Protein AF-B8ZYR6-F1 (afdb_monomer_lite)

Foldseek 3Di:
DVLVVVLVVQLVCLCVVCVPDDPVVSVVVSVVCRDPLNVLLVCLVVVVLVVDDDDDPVVVVVNVVSSVVSVVVVPDPDD

pLDDT: mean 84.46, std 9.05, range [46.72, 94.81]

Radius of gyration: 15.63 Å; chains: 1; bounding box: 33×30×42 Å

Structure (mmCIF, N/CA/C/O backbone):
data_AF-B8ZYR6-F1
#
_entry.id   AF-B8ZYR6-F1
#
loop_
_atom_site.group_PDB
_atom_site.id
_atom_site.type_symbol
_atom_site.label_atom_id
_atom_site.label_alt_id
_atom_site.label_comp_id
_atom_site.label_asym_id
_atom_site.label_entity_id
_atom_site.label_seq_id
_atom_site.pdbx_PDB_ins_code
_atom_site.Cartn_x
_atom_site.Cartn_y
_atom_site.Cartn_z
_atom_site.occupancy
_atom_site.B_iso_or_equiv
_atom_site.auth_seq_id
_atom_site.auth_comp_id
_atom_site.auth_asym_id
_atom_site.auth_atom_id
_atom_site.pdbx_PDB_model_num
ATOM 1 N N . VAL A 1 1 ? -7.648 10.786 -5.917 1.00 76.69 1 VAL A N 1
ATOM 2 C CA . VAL A 1 1 ? -9.059 10.353 -5.740 1.00 76.69 1 VAL A CA 1
ATOM 3 C C . VAL A 1 1 ? -9.142 8.974 -5.095 1.00 76.69 1 VAL A C 1
ATOM 5 O O . VAL A 1 1 ? -9.760 8.886 -4.050 1.00 76.69 1 VAL A O 1
ATOM 8 N N . GLY A 1 2 ? -8.494 7.933 -5.642 1.00 82.00 2 GLY A N 1
ATOM 9 C CA . GLY A 1 2 ? -8.540 6.580 -5.057 1.00 82.00 2 GLY A CA 1
ATOM 10 C C . GLY A 1 2 ? -8.069 6.493 -3.600 1.00 82.00 2 GLY A C 1
ATOM 11 O O . GLY A 1 2 ? -8.735 5.860 -2.796 1.00 82.00 2 GLY A O 1
ATOM 12 N N . ASP A 1 3 ? -6.994 7.201 -3.249 1.00 83.44 3 ASP A N 1
ATOM 13 C CA . ASP A 1 3 ? -6.441 7.224 -1.887 1.00 83.44 3 ASP A CA 1
ATOM 14 C C . ASP A 1 3 ? -7.451 7.715 -0.832 1.00 83.44 3 ASP A C 1
ATOM 16 O O . ASP A 1 3 ? -7.766 7.003 0.114 1.00 83.44 3 ASP A O 1
ATOM 20 N N . ALA A 1 4 ? -8.088 8.866 -1.071 1.00 83.88 4 ALA A N 1
ATOM 21 C CA . ALA A 1 4 ? -9.125 9.403 -0.186 1.00 83.88 4 ALA A CA 1
ATOM 22 C C . ALA A 1 4 ? -10.367 8.495 -0.080 1.00 83.88 4 ALA A C 1
ATOM 24 O O . ALA A 1 4 ? -11.023 8.445 0.960 1.00 83.88 4 ALA A O 1
ATOM 25 N N . VAL A 1 5 ? -10.704 7.765 -1.150 1.00 86.94 5 VAL A N 1
ATOM 26 C CA . VAL A 1 5 ? -11.810 6.794 -1.129 1.00 86.94 5 VAL A CA 1
ATOM 27 C C . VAL A 1 5 ? -11.441 5.577 -0.279 1.00 86.94 5 VAL A C 1
ATOM 29 O O . VAL A 1 5 ? -12.258 5.138 0.528 1.00 86.94 5 VAL A O 1
ATOM 32 N N . LEU A 1 6 ? -10.222 5.051 -0.423 1.00 85.06 6 LEU A N 1
ATOM 33 C CA . LEU A 1 6 ? -9.729 3.934 0.386 1.00 85.06 6 LEU A CA 1
ATOM 34 C C . LEU A 1 6 ? -9.641 4.316 1.864 1.00 85.06 6 LEU A C 1
ATOM 36 O O . LEU A 1 6 ? -10.123 3.557 2.702 1.00 85.06 6 LEU A O 1
ATOM 40 N N . ASP A 1 7 ? -9.120 5.501 2.179 1.00 84.12 7 ASP A N 1
ATOM 41 C CA . ASP A 1 7 ? -9.048 6.002 3.554 1.00 84.12 7 ASP A CA 1
ATOM 42 C C . ASP A 1 7 ? -10.442 6.109 4.190 1.00 84.12 7 ASP A C 1
ATOM 44 O O . ASP A 1 7 ? -10.673 5.619 5.299 1.00 84.12 7 ASP A O 1
ATOM 48 N N . HIS A 1 8 ? -11.422 6.645 3.454 1.00 85.69 8 HIS A N 1
ATOM 49 C CA . HIS A 1 8 ? -12.798 6.713 3.937 1.00 85.69 8 HIS A CA 1
ATOM 50 C C . HIS A 1 8 ? -13.411 5.322 4.159 1.00 85.69 8 HIS A C 1
ATOM 52 O O . HIS A 1 8 ? -14.028 5.085 5.199 1.00 85.69 8 HIS A O 1
ATOM 58 N N . LEU A 1 9 ? -13.246 4.391 3.213 1.00 87.31 9 LEU A N 1
ATOM 59 C CA . LEU A 1 9 ? -13.799 3.036 3.323 1.00 87.31 9 LEU A CA 1
ATOM 60 C C . LEU A 1 9 ? -13.161 2.243 4.467 1.00 87.31 9 LEU A C 1
ATOM 62 O O . LEU A 1 9 ? -13.881 1.578 5.213 1.00 87.31 9 LEU A O 1
ATOM 66 N N . ILE A 1 10 ? -11.842 2.340 4.639 1.00 85.44 10 ILE A N 1
ATOM 67 C CA . ILE A 1 10 ? -11.112 1.666 5.720 1.00 85.44 10 ILE A CA 1
ATOM 68 C C . ILE A 1 10 ? -11.484 2.285 7.066 1.00 85.44 10 ILE A C 1
ATOM 70 O O . ILE A 1 10 ? -11.826 1.553 7.991 1.00 85.44 10 ILE A O 1
ATOM 74 N N . THR A 1 11 ? -11.512 3.616 7.168 1.00 85.38 11 THR A N 1
ATOM 75 C CA . THR A 1 11 ? -11.952 4.316 8.385 1.00 85.38 11 THR A CA 1
ATOM 76 C C . THR A 1 11 ? -13.377 3.922 8.758 1.00 85.38 11 THR A C 1
ATOM 78 O O . THR A 1 11 ? -13.651 3.610 9.916 1.00 85.38 11 THR A O 1
ATOM 81 N N . ARG A 1 12 ? -14.285 3.877 7.776 1.00 87.25 12 ARG A N 1
ATOM 82 C CA . ARG A 1 12 ? -15.671 3.451 7.979 1.00 87.25 12 ARG A CA 1
ATOM 83 C C . ARG A 1 12 ? -15.749 1.998 8.441 1.00 87.25 12 ARG A C 1
ATOM 85 O O . ARG A 1 12 ? -16.484 1.707 9.378 1.00 87.25 12 ARG A O 1
ATOM 92 N N . HIS A 1 13 ? -15.000 1.098 7.807 1.00 86.44 13 HIS A N 1
ATOM 93 C CA . HIS A 1 13 ? -14.958 -0.308 8.199 1.00 86.44 13 HIS A CA 1
ATOM 94 C C . HIS A 1 13 ? -14.443 -0.468 9.633 1.00 86.44 13 HIS A C 1
ATOM 96 O O . HIS A 1 13 ? -15.096 -1.123 10.433 1.00 86.44 13 HIS A O 1
ATOM 102 N N . LEU A 1 14 ? -13.336 0.187 9.991 1.00 84.50 14 LEU A N 1
ATOM 103 C CA . LEU A 1 14 ? -12.794 0.141 11.350 1.00 84.50 14 LEU A CA 1
ATOM 104 C C . LEU A 1 14 ? -13.787 0.692 12.378 1.00 84.50 14 LEU A C 1
ATOM 106 O O . LEU A 1 14 ? -13.986 0.065 13.411 1.00 84.50 14 LEU A O 1
ATOM 110 N N . PHE A 1 15 ? -14.453 1.808 12.078 1.00 82.19 15 PHE A N 1
ATOM 111 C CA . PHE A 1 15 ? -15.438 2.415 12.974 1.00 82.19 15 PHE A CA 1
ATOM 112 C C . PHE A 1 15 ? -16.628 1.487 13.271 1.00 82.19 15 PHE A C 1
ATOM 114 O O . PHE A 1 15 ? -17.071 1.405 14.412 1.00 82.19 15 PHE A O 1
ATOM 121 N N . PHE A 1 16 ? -17.134 0.770 12.262 1.00 85.06 16 PHE A N 1
ATOM 122 C CA . PHE A 1 16 ? -18.264 -0.149 12.444 1.00 85.06 16 PHE A CA 1
ATOM 123 C C . PHE A 1 16 ? -17.861 -1.533 12.966 1.00 85.06 16 PHE A C 1
ATOM 125 O O . PHE A 1 16 ? -18.657 -2.168 13.649 1.00 85.06 16 PHE A O 1
ATOM 132 N N . THR A 1 17 ? -16.656 -2.009 12.655 1.00 84.50 17 THR A N 1
ATOM 133 C CA . THR A 1 17 ? -16.151 -3.306 13.135 1.00 84.50 17 THR A CA 1
ATOM 134 C C . THR A 1 17 ? -15.695 -3.228 14.592 1.00 84.50 17 THR A C 1
ATOM 136 O O . THR A 1 17 ? -15.812 -4.201 15.332 1.00 84.50 17 THR A O 1
ATOM 139 N N . TYR A 1 18 ? -15.191 -2.070 15.018 1.00 81.06 18 TYR A N 1
ATOM 140 C CA . TYR A 1 18 ? -14.617 -1.859 16.341 1.00 81.06 18 TYR A CA 1
ATOM 141 C C . TYR A 1 18 ? -15.402 -0.805 17.129 1.00 81.06 18 TYR A C 1
ATOM 143 O O . TYR A 1 18 ? -14.868 0.246 17.487 1.00 81.06 18 TYR A O 1
ATOM 151 N N . THR A 1 19 ? -16.672 -1.100 17.415 1.00 75.62 19 THR A N 1
ATOM 152 C CA . THR A 1 19 ? -17.592 -0.180 18.111 1.00 75.62 19 THR A CA 1
ATOM 153 C C . THR A 1 19 ? -17.177 0.134 19.547 1.00 75.62 19 THR A C 1
ATOM 155 O O . THR A 1 19 ? -17.485 1.213 20.044 1.00 75.62 19 THR A O 1
ATOM 158 N N . ASP A 1 20 ? -16.448 -0.781 20.191 1.00 79.00 20 ASP A N 1
ATOM 159 C CA . ASP A 1 20 ? -16.080 -0.682 21.609 1.00 79.00 20 ASP A CA 1
ATOM 160 C C . ASP A 1 20 ? -14.633 -0.209 21.825 1.00 79.00 20 ASP A C 1
ATOM 162 O O . ASP A 1 20 ? -14.159 -0.132 22.962 1.00 79.00 20 ASP A O 1
ATOM 166 N N . LEU A 1 21 ? -13.892 0.092 20.749 1.00 76.62 21 LEU A N 1
ATOM 167 C CA . LEU A 1 21 ? -12.508 0.541 20.876 1.00 76.62 21 LEU A CA 1
ATOM 168 C C . LEU A 1 21 ? -12.418 2.043 21.171 1.00 76.62 21 LEU A C 1
ATOM 170 O O . LEU A 1 21 ? -13.089 2.855 20.533 1.00 76.62 21 LEU A O 1
ATOM 174 N N . PRO A 1 22 ? -11.518 2.448 22.086 1.00 81.19 22 PRO A N 1
ATOM 175 C CA . PRO A 1 22 ? -11.307 3.853 22.371 1.00 81.19 22 PRO A CA 1
ATOM 176 C C . PRO A 1 22 ? -10.771 4.602 21.134 1.00 81.19 22 PRO A C 1
ATOM 178 O O . PRO A 1 22 ? -9.972 4.042 20.372 1.00 81.19 22 PRO A O 1
ATOM 181 N N . PRO A 1 23 ? -11.116 5.896 20.965 1.00 77.06 23 PRO A N 1
ATOM 182 C CA . PRO A 1 23 ? -10.749 6.695 19.789 1.00 77.06 23 PRO A CA 1
ATOM 183 C C . PRO A 1 23 ? -9.246 6.709 19.468 1.00 77.06 23 PRO A C 1
ATOM 185 O O . PRO A 1 23 ? -8.855 6.739 18.300 1.00 77.06 23 PRO A O 1
ATOM 188 N N . GLY A 1 24 ? -8.393 6.649 20.497 1.00 80.25 24 GLY A N 1
ATOM 189 C CA . GLY A 1 24 ? -6.939 6.568 20.324 1.00 80.25 24 GLY A CA 1
ATOM 190 C C . GLY A 1 24 ? -6.503 5.289 19.606 1.00 80.25 24 GLY A C 1
ATOM 191 O O . GLY A 1 24 ? -5.761 5.346 18.634 1.00 80.25 24 GLY A O 1
ATOM 192 N N . ARG A 1 25 ? -7.058 4.136 19.994 1.00 79.94 25 ARG A N 1
ATOM 193 C CA . ARG A 1 25 ? -6.726 2.839 19.382 1.00 79.94 25 ARG A CA 1
ATOM 194 C C . ARG A 1 25 ? -7.313 2.684 17.980 1.00 79.94 25 ARG A C 1
ATOM 196 O O . ARG A 1 25 ? -6.695 2.048 17.134 1.00 79.94 25 ARG A O 1
ATOM 203 N N . LEU A 1 26 ? -8.473 3.290 17.716 1.00 80.31 26 LEU A N 1
ATOM 204 C CA . LEU A 1 26 ? -9.023 3.412 16.360 1.00 80.31 26 LEU A CA 1
ATOM 205 C C . LEU A 1 26 ? -8.100 4.234 15.452 1.00 80.31 26 LEU A C 1
ATOM 207 O O . LEU A 1 26 ? -7.905 3.885 14.289 1.00 80.31 26 LEU A O 1
ATOM 211 N N . THR A 1 27 ? 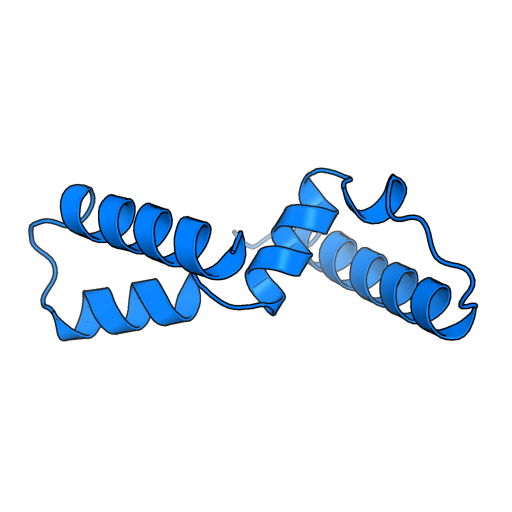-7.501 5.299 15.990 1.00 82.94 27 THR A N 1
ATOM 212 C CA . THR A 1 27 ? -6.529 6.120 15.259 1.00 82.94 27 THR A CA 1
ATOM 213 C C . THR A 1 27 ? -5.263 5.324 14.938 1.00 82.94 27 THR A C 1
ATOM 215 O O . THR A 1 27 ? -4.818 5.356 13.790 1.00 82.94 27 THR A O 1
ATOM 218 N N . ASP A 1 28 ? -4.747 4.551 15.898 1.00 82.88 28 ASP A N 1
ATOM 219 C CA . ASP A 1 28 ? -3.595 3.662 15.691 1.00 82.88 28 ASP A CA 1
ATOM 220 C C . ASP A 1 28 ? -3.886 2.591 14.627 1.00 82.88 28 ASP A C 1
ATOM 222 O O . ASP A 1 28 ? -3.090 2.379 13.713 1.00 82.88 28 ASP A O 1
ATOM 226 N N . LEU A 1 29 ? -5.056 1.943 14.709 1.00 79.62 29 LEU A N 1
ATOM 227 C CA . LEU A 1 29 ? -5.496 0.937 13.736 1.00 79.62 29 LEU A CA 1
ATOM 228 C C . LEU A 1 29 ? -5.631 1.526 12.335 1.00 79.62 29 LEU A C 1
ATOM 230 O O . LEU A 1 29 ? -5.199 0.906 11.364 1.00 79.62 29 LEU A O 1
ATOM 234 N N . ARG A 1 30 ? -6.194 2.733 12.219 1.00 80.62 30 ARG A N 1
ATOM 235 C CA . ARG A 1 30 ? -6.287 3.429 10.936 1.00 80.62 30 ARG A CA 1
ATOM 236 C C . ARG A 1 30 ? -4.902 3.733 10.377 1.00 80.62 30 ARG A C 1
ATOM 238 O O . ARG A 1 30 ? -4.675 3.442 9.213 1.00 80.62 30 ARG A O 1
ATOM 245 N N . ALA A 1 31 ? -3.978 4.258 11.180 1.00 80.06 31 ALA A N 1
ATOM 246 C CA . ALA A 1 31 ? -2.618 4.556 10.723 1.00 80.06 31 ALA A CA 1
ATOM 247 C C . ALA A 1 31 ? -1.854 3.289 10.282 1.00 80.06 31 ALA A C 1
ATOM 249 O O . ALA A 1 31 ? -1.107 3.308 9.301 1.00 80.06 31 ALA A O 1
ATOM 250 N N . ALA A 1 32 ? -2.074 2.167 10.971 1.00 78.94 32 ALA A N 1
ATOM 251 C CA . ALA A 1 32 ? -1.492 0.880 10.601 1.00 78.94 32 A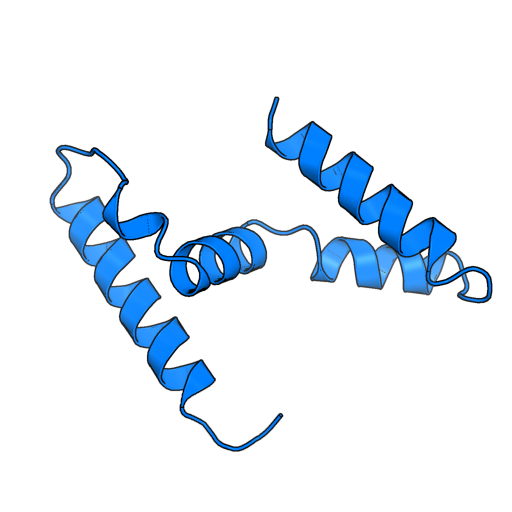LA A CA 1
ATOM 252 C C . ALA A 1 32 ? -2.119 0.286 9.326 1.00 78.94 32 ALA A C 1
ATOM 254 O O . ALA A 1 32 ? -1.419 -0.335 8.527 1.00 78.94 32 ALA A O 1
ATOM 255 N N . ALA A 1 33 ? -3.427 0.471 9.119 1.00 73.81 33 ALA A N 1
ATOM 256 C CA . ALA A 1 33 ? -4.144 -0.073 7.968 1.00 73.81 33 ALA A CA 1
ATOM 257 C C . ALA A 1 33 ? -3.992 0.788 6.702 1.00 73.81 33 ALA A C 1
ATOM 259 O O . ALA A 1 33 ? -3.844 0.243 5.607 1.00 73.81 33 ALA A O 1
ATOM 260 N N . VAL A 1 34 ? -4.023 2.113 6.859 1.00 80.06 34 VAL A N 1
ATOM 261 C CA . VAL A 1 34 ? -3.987 3.121 5.793 1.00 80.06 34 VAL A CA 1
ATOM 262 C C . VAL A 1 34 ? -2.573 3.685 5.694 1.00 80.06 34 VAL A C 1
ATOM 264 O O . VAL A 1 34 ? -2.253 4.740 6.238 1.00 80.06 34 VAL A O 1
ATOM 267 N N . ASN A 1 35 ? -1.699 2.963 4.999 1.00 82.62 35 ASN A N 1
ATOM 268 C CA . ASN A 1 35 ? -0.401 3.488 4.595 1.00 82.62 35 ASN A CA 1
ATOM 269 C C . ASN A 1 35 ? 0.039 2.881 3.257 1.00 82.62 35 ASN A C 1
ATOM 271 O O . ASN A 1 35 ? -0.399 1.799 2.858 1.00 82.62 35 ASN A O 1
ATOM 275 N N . ASN A 1 36 ? 0.920 3.602 2.561 1.00 85.44 36 ASN A N 1
ATOM 276 C CA . ASN A 1 36 ? 1.385 3.236 1.222 1.00 85.44 36 ASN A CA 1
ATOM 277 C C . ASN A 1 36 ? 2.081 1.874 1.184 1.00 85.44 36 ASN A C 1
ATOM 279 O O . ASN A 1 36 ? 1.973 1.162 0.188 1.00 85.44 36 ASN A O 1
ATOM 283 N N . GLU A 1 37 ? 2.774 1.499 2.259 1.00 87.94 37 GLU A N 1
ATOM 284 C CA . GLU A 1 37 ? 3.440 0.204 2.346 1.00 87.94 37 GLU A CA 1
ATOM 285 C C . GLU A 1 37 ? 2.415 -0.935 2.382 1.00 87.94 37 GLU A C 1
ATOM 287 O O . GLU A 1 37 ? 2.522 -1.894 1.618 1.00 87.94 37 GLU A O 1
ATOM 292 N N . ASN A 1 38 ? 1.370 -0.806 3.198 1.00 86.69 38 ASN A N 1
ATOM 293 C CA . ASN A 1 38 ? 0.309 -1.798 3.298 1.00 86.69 38 ASN A CA 1
ATOM 294 C C . ASN A 1 38 ? -0.468 -1.910 1.977 1.00 86.69 38 ASN A C 1
ATOM 296 O O . ASN A 1 38 ? -0.744 -3.013 1.505 1.00 86.69 38 ASN A O 1
ATOM 300 N N . PHE A 1 39 ? -0.731 -0.785 1.307 1.00 87.88 39 PHE A N 1
ATOM 301 C CA . PHE A 1 39 ? -1.320 -0.791 -0.034 1.00 87.88 39 PHE A CA 1
ATOM 302 C C . PHE A 1 39 ? -0.424 -1.473 -1.070 1.00 87.88 39 PHE A C 1
ATOM 304 O O . PHE A 1 39 ? -0.917 -2.277 -1.865 1.00 87.88 39 PHE A O 1
ATOM 311 N N . ALA A 1 40 ? 0.886 -1.223 -1.041 1.00 89.69 40 ALA A N 1
ATOM 312 C CA . ALA A 1 40 ? 1.837 -1.892 -1.922 1.00 89.69 40 ALA A CA 1
ATOM 313 C C . ALA A 1 40 ? 1.879 -3.406 -1.657 1.00 89.69 40 ALA A C 1
ATOM 315 O O . ALA A 1 40 ? 1.837 -4.201 -2.598 1.00 89.69 40 ALA A O 1
ATOM 316 N N . ARG A 1 41 ? 1.868 -3.827 -0.387 1.00 89.88 41 ARG A N 1
ATOM 317 C CA . ARG A 1 41 ? 1.804 -5.243 0.018 1.00 89.88 41 ARG A CA 1
ATOM 318 C C . ARG A 1 41 ? 0.534 -5.921 -0.497 1.00 89.88 41 ARG A C 1
ATOM 320 O O . ARG A 1 41 ? 0.611 -7.001 -1.084 1.00 89.88 41 ARG A O 1
ATOM 327 N N . VAL A 1 42 ? -0.623 -5.274 -0.348 1.00 88.56 42 VAL A N 1
ATOM 328 C CA . VAL A 1 42 ? -1.908 -5.753 -0.889 1.00 88.56 42 VAL A CA 1
ATOM 329 C C . VAL A 1 42 ? -1.849 -5.847 -2.419 1.00 88.56 42 VAL A C 1
ATOM 331 O O . VAL A 1 42 ? -2.248 -6.864 -2.988 1.00 88.56 42 VAL A O 1
ATOM 334 N N . ALA A 1 43 ? -1.277 -4.851 -3.098 1.00 90.81 43 ALA A N 1
ATOM 335 C CA . ALA A 1 43 ? -1.105 -4.873 -4.549 1.00 90.81 43 ALA A C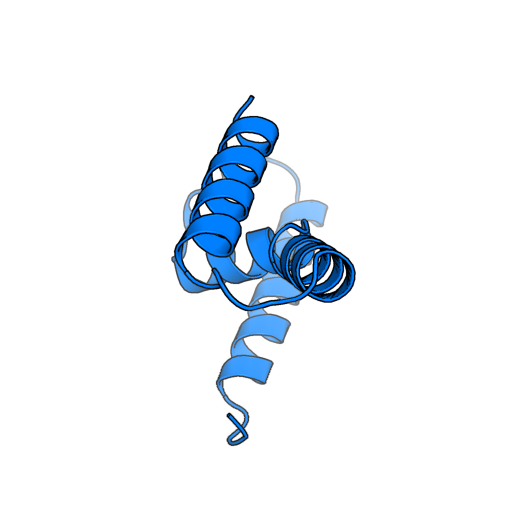A 1
ATOM 336 C C . ALA A 1 43 ? -0.200 -6.024 -5.025 1.00 90.81 43 ALA A C 1
ATOM 338 O O . ALA A 1 43 ? -0.481 -6.649 -6.052 1.00 90.81 43 ALA A O 1
ATOM 339 N N . VAL A 1 44 ? 0.854 -6.356 -4.275 1.00 91.44 44 VAL A N 1
ATOM 340 C CA . VAL A 1 44 ? 1.697 -7.526 -4.556 1.00 91.44 44 VAL A CA 1
ATOM 341 C C . VAL A 1 44 ? 0.930 -8.825 -4.334 1.00 91.44 44 VAL A C 1
ATOM 343 O O . VAL A 1 44 ? 0.919 -9.678 -5.223 1.00 91.44 44 VAL A O 1
ATOM 346 N N . LYS A 1 45 ? 0.235 -8.952 -3.197 1.00 89.31 45 LYS A N 1
ATOM 347 C CA . LYS A 1 45 ? -0.547 -10.141 -2.828 1.00 89.31 45 LYS A CA 1
ATOM 348 C C . LYS A 1 45 ? -1.636 -10.474 -3.851 1.00 89.31 45 LYS A C 1
ATOM 350 O O . LYS A 1 45 ? -1.862 -11.645 -4.134 1.00 89.31 45 LYS A O 1
ATOM 355 N N . HIS A 1 46 ? -2.274 -9.458 -4.430 1.00 89.81 46 HIS A N 1
ATOM 356 C CA . HIS A 1 46 ? -3.297 -9.622 -5.467 1.00 89.81 46 HIS A CA 1
ATOM 357 C C . HIS A 1 46 ? -2.744 -9.610 -6.902 1.00 89.81 46 HIS A C 1
ATOM 359 O O . HIS A 1 46 ? -3.522 -9.628 -7.852 1.00 89.81 46 HIS A O 1
ATOM 365 N N . GLY A 1 47 ? -1.420 -9.571 -7.090 1.00 89.50 47 GLY A N 1
ATOM 366 C CA . GLY A 1 47 ? -0.809 -9.622 -8.422 1.00 89.50 47 GLY A CA 1
ATOM 367 C C . GLY A 1 47 ? -0.970 -8.347 -9.260 1.00 89.50 47 GLY A C 1
ATOM 368 O O . GLY A 1 47 ? -0.634 -8.355 -10.439 1.00 89.50 47 GLY A O 1
ATOM 369 N N . LEU A 1 48 ? -1.426 -7.233 -8.678 1.00 90.19 48 LEU A N 1
ATOM 370 C CA . LEU A 1 48 ? -1.662 -5.977 -9.404 1.00 90.19 48 LEU A CA 1
ATOM 371 C C . LEU A 1 48 ? -0.379 -5.396 -10.014 1.00 90.19 48 LEU A C 1
ATOM 373 O O . LEU A 1 48 ? -0.420 -4.796 -11.085 1.00 90.19 48 LEU A O 1
ATOM 377 N N . HIS A 1 49 ? 0.766 -5.625 -9.366 1.00 89.81 49 HIS A N 1
ATOM 378 C CA . HIS A 1 49 ? 2.085 -5.230 -9.867 1.00 89.81 49 HIS A CA 1
ATOM 379 C C . HIS A 1 49 ? 2.411 -5.805 -11.260 1.00 89.81 49 HIS A C 1
ATOM 381 O O . HIS A 1 49 ? 3.140 -5.168 -12.010 1.00 89.81 49 HIS A O 1
ATOM 387 N N . LEU A 1 50 ? 1.836 -6.955 -11.642 1.00 90.00 50 LEU A N 1
ATOM 388 C CA . LEU A 1 50 ? 2.043 -7.584 -12.957 1.00 90.00 50 LEU A CA 1
ATOM 389 C C . LEU A 1 50 ? 1.350 -6.832 -14.101 1.00 90.00 50 LEU A C 1
ATOM 391 O O . LEU A 1 50 ? 1.698 -7.002 -15.266 1.00 90.00 50 LEU A O 1
ATOM 395 N N . HIS A 1 51 ? 0.353 -6.011 -13.772 1.00 91.38 51 HIS A 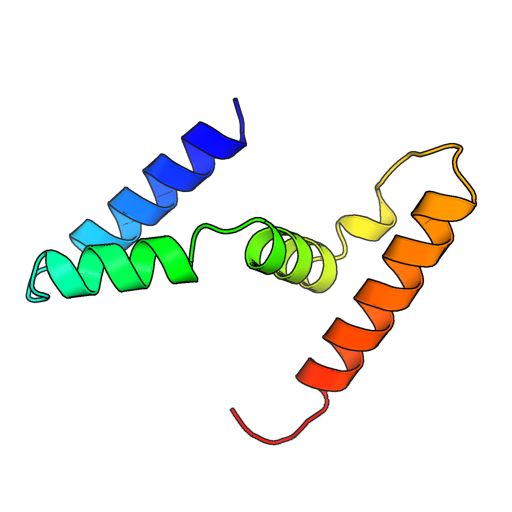N 1
ATOM 396 C CA . HIS A 1 51 ? -0.420 -5.232 -14.737 1.00 91.38 51 HIS A CA 1
ATOM 397 C C . HIS A 1 51 ? 0.029 -3.768 -14.802 1.00 91.38 51 HIS A C 1
ATOM 399 O O . HIS A 1 51 ? -0.544 -2.975 -15.555 1.00 91.38 51 HIS A O 1
ATOM 405 N N . LEU A 1 52 ? 1.050 -3.391 -14.026 1.00 90.44 52 LEU A N 1
ATOM 406 C CA . LEU A 1 52 ? 1.571 -2.035 -14.011 1.00 90.44 52 LEU A CA 1
ATOM 407 C C . LEU A 1 52 ? 2.351 -1.761 -15.301 1.00 90.44 52 LEU A C 1
ATOM 409 O O . LEU A 1 52 ? 3.360 -2.395 -15.592 1.00 90.44 52 LEU A O 1
ATOM 413 N N . ARG A 1 53 ? 1.894 -0.782 -16.083 1.00 91.69 53 ARG A N 1
ATOM 414 C CA . ARG A 1 53 ? 2.581 -0.359 -17.308 1.00 91.69 53 ARG A CA 1
ATOM 415 C C . ARG A 1 53 ? 3.533 0.784 -16.988 1.00 91.69 53 ARG A C 1
ATOM 417 O O . ARG A 1 53 ? 3.088 1.875 -16.642 1.00 91.69 53 ARG A O 1
ATOM 424 N N . HIS A 1 54 ? 4.832 0.557 -17.151 1.00 90.56 54 HIS A N 1
ATOM 425 C CA . HIS A 1 54 ? 5.853 1.595 -17.014 1.00 90.56 54 HIS A CA 1
ATOM 426 C C . HIS A 1 54 ? 6.996 1.396 -18.019 1.00 90.56 54 HIS A C 1
ATOM 428 O O . HIS A 1 54 ? 7.223 0.296 -18.511 1.00 90.56 54 HIS A O 1
ATOM 434 N N . GLY A 1 55 ? 7.760 2.459 -18.290 1.00 90.56 55 GLY A N 1
ATOM 435 C CA . GLY A 1 55 ? 8.960 2.420 -19.143 1.00 90.56 55 GLY A CA 1
ATOM 436 C C . GLY A 1 55 ? 10.291 2.509 -18.385 1.00 90.56 55 GLY A C 1
ATOM 437 O O . GLY A 1 55 ? 11.340 2.607 -19.010 1.00 90.56 55 GLY A O 1
ATOM 438 N N . SER A 1 56 ? 10.266 2.523 -17.047 1.00 94.81 56 SER A N 1
ATOM 439 C CA . SER A 1 56 ? 11.457 2.728 -16.210 1.00 94.81 56 SER A CA 1
ATOM 440 C C . SER A 1 56 ? 12.052 1.404 -15.730 1.00 94.81 56 SER A C 1
ATOM 442 O O . SER A 1 56 ? 11.417 0.670 -14.975 1.00 94.81 56 SER A O 1
ATOM 444 N N . SER A 1 57 ? 13.298 1.124 -16.116 1.00 92.50 57 SER A N 1
ATOM 445 C CA . SER A 1 57 ? 14.056 -0.042 -15.638 1.00 92.50 57 SER A CA 1
ATOM 446 C C . SER A 1 57 ? 14.416 0.049 -14.151 1.00 92.50 57 SER A C 1
ATOM 448 O O . SER A 1 57 ? 14.519 -0.975 -13.475 1.00 92.50 57 SER A O 1
ATOM 450 N N . ALA A 1 58 ? 14.575 1.267 -13.626 1.00 94.75 58 ALA A N 1
ATOM 451 C CA . ALA A 1 58 ? 14.805 1.500 -12.205 1.00 94.75 58 ALA A CA 1
ATOM 452 C C . ALA A 1 58 ? 13.564 1.139 -11.375 1.00 94.75 58 ALA A C 1
ATOM 454 O O . ALA A 1 58 ? 13.684 0.442 -10.370 1.00 94.75 58 ALA A O 1
ATOM 455 N N . LEU A 1 59 ? 12.376 1.552 -11.834 1.00 91.81 59 LEU A N 1
ATOM 456 C CA . LEU A 1 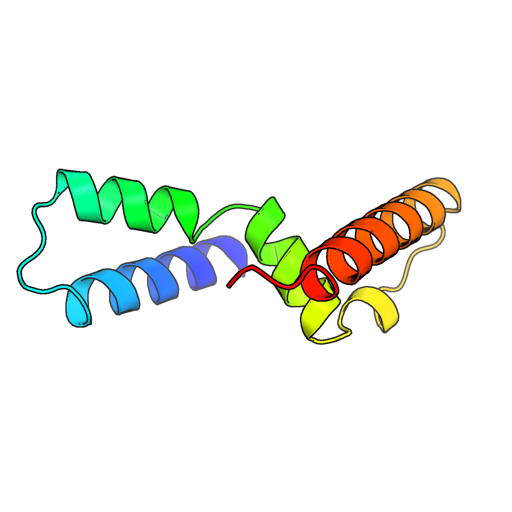59 ? 11.107 1.226 -11.179 1.00 91.81 59 LEU A CA 1
ATOM 457 C C . LEU A 1 59 ? 10.832 -0.280 -11.220 1.00 91.81 59 LEU A C 1
ATOM 459 O O . LEU A 1 59 ? 10.492 -0.874 -10.205 1.00 91.81 59 LEU A O 1
ATOM 463 N N . GLU A 1 60 ? 11.056 -0.906 -12.374 1.00 92.94 60 GLU A N 1
ATOM 464 C CA . GLU A 1 60 ? 10.954 -2.356 -12.540 1.00 92.94 60 GLU A CA 1
ATOM 465 C C . GLU A 1 60 ? 11.812 -3.108 -11.503 1.00 92.94 60 GLU A C 1
ATOM 467 O O . GLU A 1 60 ? 11.363 -4.074 -10.886 1.00 92.94 60 GLU A O 1
ATOM 472 N N . LYS A 1 61 ? 13.060 -2.663 -11.287 1.00 94.38 61 LYS A N 1
ATOM 473 C CA . LYS A 1 61 ? 13.945 -3.261 -10.281 1.00 94.38 61 LYS A CA 1
ATOM 474 C C . LYS A 1 61 ? 13.367 -3.105 -8.872 1.00 94.38 61 LYS A C 1
ATOM 476 O O . LYS A 1 61 ? 13.274 -4.099 -8.162 1.00 94.38 61 LYS A O 1
ATOM 481 N N . GLN A 1 62 ? 12.925 -1.902 -8.508 1.00 93.75 62 GLN A N 1
ATOM 482 C CA . GLN A 1 62 ? 12.318 -1.635 -7.198 1.00 93.75 62 GLN A CA 1
ATOM 483 C C . GLN A 1 62 ? 11.073 -2.497 -6.946 1.00 93.75 62 GLN A C 1
ATOM 485 O O . GLN A 1 62 ? 10.913 -3.037 -5.856 1.00 93.75 62 GLN A O 1
ATOM 490 N N . ILE A 1 63 ? 10.218 -2.674 -7.959 1.00 93.12 63 ILE A N 1
ATOM 491 C CA . ILE A 1 63 ? 9.033 -3.535 -7.862 1.00 93.12 63 ILE A CA 1
ATOM 492 C C . ILE A 1 63 ? 9.448 -4.984 -7.614 1.00 93.12 63 ILE A C 1
ATOM 494 O O . ILE A 1 63 ? 8.883 -5.635 -6.739 1.00 93.12 63 ILE A O 1
ATOM 498 N N . ARG A 1 64 ? 10.433 -5.501 -8.356 1.00 93.31 64 ARG A N 1
ATOM 499 C CA . ARG A 1 64 ? 10.904 -6.882 -8.177 1.00 93.31 64 ARG A CA 1
ATOM 500 C C . ARG A 1 64 ? 11.523 -7.122 -6.806 1.00 93.31 64 ARG A C 1
ATOM 502 O O . ARG A 1 64 ? 11.212 -8.143 -6.194 1.00 93.31 64 ARG A O 1
ATOM 509 N N . ASP A 1 65 ? 12.352 -6.194 -6.337 1.00 94.38 65 ASP A N 1
ATOM 510 C CA . ASP A 1 65 ? 12.984 -6.276 -5.018 1.00 94.38 65 ASP A CA 1
ATOM 511 C C . ASP A 1 65 ? 11.898 -6.310 -3.926 1.00 94.38 65 ASP A C 1
ATOM 513 O O . ASP A 1 65 ? 11.854 -7.244 -3.124 1.00 94.38 65 ASP A O 1
ATOM 517 N N . PHE A 1 66 ? 10.920 -5.402 -4.001 1.00 93.38 66 PHE A N 1
ATOM 518 C CA . PHE A 1 66 ? 9.789 -5.359 -3.071 1.00 93.38 66 PHE A CA 1
ATOM 519 C C . PHE A 1 66 ? 8.909 -6.623 -3.127 1.00 93.38 66 PHE A C 1
ATOM 521 O O . PHE A 1 66 ? 8.512 -7.169 -2.099 1.00 93.38 66 PHE A O 1
ATOM 528 N N . VAL A 1 67 ? 8.616 -7.149 -4.321 1.00 93.38 67 VAL A N 1
ATOM 529 C CA . VAL A 1 67 ? 7.844 -8.397 -4.481 1.00 93.38 67 VAL A CA 1
ATOM 530 C C . VAL A 1 67 ? 8.568 -9.582 -3.842 1.00 93.38 67 VAL A C 1
ATOM 532 O O . VAL A 1 67 ? 7.919 -10.445 -3.246 1.00 93.38 67 VAL A O 1
ATOM 535 N N . SER A 1 68 ? 9.896 -9.639 -3.968 1.00 92.56 68 SER A N 1
ATOM 536 C CA . SER A 1 68 ? 10.722 -10.665 -3.328 1.00 92.56 68 SER A CA 1
ATOM 537 C C . SER A 1 68 ? 10.634 -10.572 -1.804 1.00 92.56 68 SER A C 1
ATOM 539 O O . SER A 1 68 ? 10.354 -11.575 -1.147 1.00 92.56 68 SER A O 1
ATOM 541 N N . GLU A 1 69 ? 10.781 -9.370 -1.242 1.00 91.31 69 GLU A N 1
ATOM 542 C CA . GLU A 1 69 ? 10.655 -9.122 0.201 1.00 91.31 69 GLU A CA 1
ATOM 543 C C . GLU A 1 69 ? 9.294 -9.576 0.742 1.00 91.31 69 GLU A C 1
ATOM 545 O O . GLU A 1 69 ? 9.234 -10.388 1.669 1.00 91.31 69 GLU A O 1
ATOM 550 N N . VAL A 1 70 ? 8.201 -9.161 0.096 1.00 89.12 70 VAL A N 1
ATOM 551 C CA . VAL A 1 70 ? 6.837 -9.531 0.508 1.00 89.12 70 VAL A CA 1
ATOM 552 C C . VAL A 1 70 ? 6.604 -11.045 0.421 1.00 89.12 70 VAL A C 1
ATOM 554 O O . VAL A 1 70 ? 5.987 -11.630 1.313 1.00 89.12 70 VAL A O 1
ATOM 557 N N . LYS A 1 71 ? 7.112 -11.718 -0.621 1.00 86.88 71 LYS A N 1
ATOM 558 C CA . LYS A 1 71 ? 7.010 -13.185 -0.754 1.00 86.88 71 LYS A CA 1
ATOM 559 C C . LYS A 1 71 ? 7.813 -13.925 0.317 1.00 86.88 71 LYS A C 1
ATOM 561 O O . LYS A 1 71 ? 7.343 -14.941 0.835 1.00 86.88 71 LYS A O 1
ATOM 566 N N . ASN A 1 72 ? 8.995 -13.418 0.659 1.00 86.81 72 ASN A N 1
ATOM 567 C CA . ASN A 1 72 ? 9.840 -13.994 1.703 1.00 86.81 72 ASN A CA 1
ATOM 568 C C . ASN A 1 72 ? 9.192 -13.867 3.084 1.00 86.81 72 ASN A C 1
ATOM 570 O O . ASN A 1 72 ? 9.271 -14.798 3.881 1.00 86.81 72 ASN A O 1
ATOM 574 N N . GLU A 1 73 ? 8.519 -12.752 3.365 1.00 81.06 73 GLU A N 1
ATOM 575 C CA . GLU A 1 73 ? 7.760 -12.583 4.605 1.00 81.06 73 GLU A CA 1
ATOM 576 C C . GLU A 1 73 ? 6.550 -13.521 4.691 1.00 81.06 73 GLU A C 1
ATOM 578 O O . GLU A 1 73 ? 6.366 -14.164 5.719 1.00 81.06 73 GLU A O 1
ATOM 583 N N . LEU A 1 74 ? 5.772 -13.670 3.611 1.00 70.44 74 LEU A N 1
ATOM 584 C CA . LEU A 1 74 ? 4.628 -14.598 3.562 1.00 70.44 74 LEU A CA 1
ATOM 585 C C . LEU A 1 74 ? 5.034 -16.071 3.718 1.00 70.44 74 LEU A C 1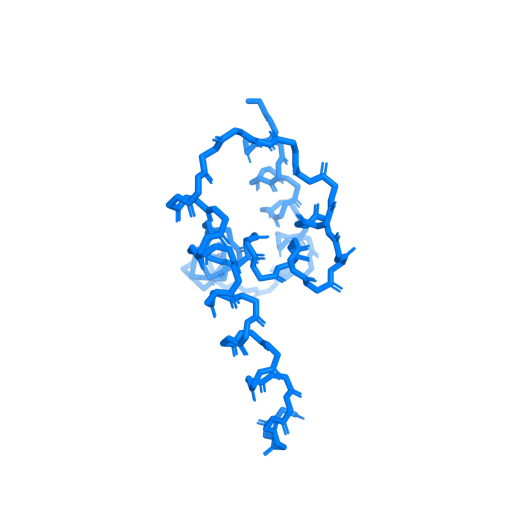
ATOM 587 O O . LEU A 1 74 ? 4.208 -16.901 4.086 1.00 70.44 74 LEU A O 1
ATOM 591 N N . SER A 1 75 ? 6.294 -16.394 3.423 1.00 71.81 75 SER A N 1
ATOM 592 C CA . SER A 1 75 ? 6.845 -17.746 3.556 1.00 71.81 75 SER A CA 1
ATOM 593 C C . SER A 1 75 ? 7.394 -18.039 4.959 1.00 71.81 75 SER A C 1
ATOM 595 O O . SER A 1 75 ? 7.743 -19.185 5.242 1.00 71.81 75 SER A O 1
ATOM 597 N N . LYS A 1 76 ? 7.493 -17.038 5.851 1.00 66.62 76 LYS A N 1
ATOM 598 C CA . LYS A 1 76 ? 7.922 -17.251 7.240 1.00 66.62 76 LYS A CA 1
ATOM 599 C C . LYS A 1 76 ? 6.747 -17.799 8.066 1.00 66.62 76 LYS A C 1
ATOM 601 O O . LYS A 1 76 ? 5.714 -17.136 8.144 1.00 66.62 76 LYS A O 1
ATOM 606 N N . PRO A 1 77 ? 6.886 -18.968 8.719 1.00 47.66 77 PRO A N 1
ATOM 607 C CA . PRO A 1 77 ? 5.863 -19.475 9.625 1.00 47.66 77 PRO A CA 1
ATOM 608 C C . PRO A 1 77 ? 5.888 -18.630 10.906 1.00 47.66 77 PRO A C 1
ATOM 610 O O . PRO A 1 77 ? 6.885 -18.634 11.627 1.00 47.66 77 PRO A O 1
ATOM 613 N N . GLY A 1 78 ? 4.830 -17.860 11.165 1.00 58.84 78 GLY A N 1
ATOM 614 C CA . GLY A 1 78 ? 4.802 -16.947 12.316 1.00 58.84 78 GLY A CA 1
ATOM 615 C C . GLY A 1 78 ? 3.634 -15.962 12.413 1.00 58.84 78 GLY A C 1
ATOM 616 O O . GLY A 1 78 ? 3.680 -15.092 13.279 1.00 58.84 78 GLY A O 1
ATOM 617 N N . PHE A 1 79 ? 2.606 -16.105 11.573 1.00 46.72 79 PHE A N 1
ATOM 618 C CA . PHE A 1 79 ? 1.237 -15.673 11.868 1.00 46.72 79 PHE A CA 1
ATOM 619 C C . PHE A 1 79 ? 0.336 -16.904 11.856 1.00 46.72 79 PHE A C 1
ATOM 621 O O . PHE A 1 79 ? 0.578 -17.776 10.986 1.00 46.72 79 PHE A O 1
#

Organism: Nicotiana benthamiana (NCBI:txid4100)

Secondary structure (DSSP, 8-state):
-HHHHHHHHHHHHHHHH-TTS-HHHHHHHHHHHSSHHHHHHHHHHTTGGGG-----HHHHHHHHHHHHHHHHHHTSS--

InterPro domains:
  IPR000999 Ribonuclease III domain [PF00636] (1-71)
  IPR000999 Ribonuclease III domain [PS50142] (1-70)
  IPR000999 Ribonuclease III domain [cd00593] (1-65)
  IPR036389 Ribonuclease III, endonuclease domain superfamily [G3DSA:1.10.1520.10] (1-78)
  IPR036389 Ribonuclease III, endonuclease domain superfamily [SSF69065] (1-64)

Sequence (79 aa):
VGDAVLDHLITRHLFFTYTDLPPGRLTDLRAAAVNNENFARVAVKHGLHLHLRHGSSALEKQIRDFVSEVKNELSKPGF